Protein AF-A0A6A6D9I4-F1 (afdb_monomer_lite)

pLDDT: mean 78.94, std 15.97, range [40.12, 93.5]

Foldseek 3Di:
DDDPDDPPDPPPDDPPPQDLVLLVVLQVVVVVVDDLVVSCVVVVHDSVSSVVSNVCCVVPVDSDDDDDPD

InterPro domains:
  IPR009057 Homedomain-like superfamily [SSF46689] (12-70)
  IPR036388 Winged helix-like DNA-binding domain superfamily [G3DSA:1.10.10.10] (15-64)

Structure (mmCIF, N/CA/C/O backbone):
data_AF-A0A6A6D9I4-F1
#
_entry.id   AF-A0A6A6D9I4-F1
#
loop_
_atom_site.group_PDB
_atom_site.id
_atom_site.type_symbol
_atom_site.label_atom_id
_atom_site.label_alt_id
_atom_site.label_comp_id
_atom_site.label_asym_id
_atom_site.label_entity_id
_atom_site.label_seq_id
_atom_site.pdbx_PDB_ins_code
_atom_site.Cartn_x
_atom_site.Cartn_y
_atom_site.Cartn_z
_atom_site.occupancy
_atom_site.B_iso_or_equiv
_atom_site.auth_seq_id
_atom_site.auth_comp_id
_atom_site.auth_asym_id
_atom_site.auth_atom_id
_atom_site.pdbx_PDB_model_num
ATOM 1 N N . MET A 1 1 ? 7.381 -1.487 32.292 1.00 45.66 1 MET A N 1
ATOM 2 C CA . MET A 1 1 ? 8.847 -1.348 32.446 1.00 45.66 1 MET A CA 1
ATOM 3 C C . MET A 1 1 ? 9.418 -0.914 31.095 1.00 45.66 1 MET A C 1
ATOM 5 O O . MET A 1 1 ? 9.135 -1.585 30.113 1.00 45.66 1 MET A O 1
ATOM 9 N N . ARG A 1 2 ? 10.088 0.246 31.005 1.00 49.66 2 ARG A N 1
ATOM 10 C CA . ARG A 1 2 ? 10.751 0.758 29.783 1.00 49.66 2 ARG A CA 1
ATOM 11 C C . ARG A 1 2 ? 12.261 0.551 29.949 1.00 49.66 2 ARG A C 1
ATOM 13 O O . ARG A 1 2 ? 12.766 0.814 31.035 1.00 49.66 2 ARG A O 1
ATOM 20 N N . ALA A 1 3 ? 12.955 0.056 28.925 1.00 53.59 3 ALA A N 1
ATOM 21 C CA . ALA A 1 3 ? 14.393 -0.203 28.996 1.00 53.59 3 ALA A CA 1
ATOM 22 C C . ALA A 1 3 ? 15.203 1.108 29.028 1.00 53.59 3 ALA A C 1
ATOM 24 O O . ALA A 1 3 ? 14.904 2.051 28.294 1.00 53.59 3 ALA A O 1
ATOM 25 N N . PHE A 1 4 ? 16.216 1.154 29.894 1.00 40.12 4 PHE A N 1
ATOM 26 C CA . PHE A 1 4 ? 17.149 2.270 30.055 1.00 40.12 4 PHE A CA 1
ATOM 27 C C . PHE A 1 4 ? 18.007 2.418 28.782 1.00 40.12 4 PHE A C 1
ATOM 29 O O . PHE A 1 4 ? 18.593 1.435 28.336 1.00 40.12 4 PHE A O 1
ATOM 36 N N . GLY A 1 5 ? 18.082 3.621 28.194 1.00 55.12 5 GLY A N 1
ATOM 37 C CA . GLY A 1 5 ? 19.080 3.943 27.156 1.00 55.12 5 GLY A CA 1
ATOM 38 C C . GLY A 1 5 ? 18.588 4.246 25.734 1.00 55.12 5 GLY A C 1
ATOM 39 O O . GLY A 1 5 ? 19.418 4.468 24.860 1.00 55.12 5 GLY A O 1
ATOM 40 N N . THR A 1 6 ? 17.283 4.312 25.458 1.00 53.66 6 THR A N 1
ATOM 41 C CA . THR A 1 6 ? 16.809 4.842 24.161 1.00 53.66 6 THR A CA 1
ATOM 42 C C . THR A 1 6 ? 16.409 6.303 24.302 1.00 53.66 6 THR A C 1
ATOM 44 O O . THR A 1 6 ? 15.265 6.629 24.613 1.00 53.66 6 THR A O 1
ATOM 47 N N . GLU A 1 7 ? 17.370 7.200 24.071 1.00 57.09 7 GLU A N 1
ATOM 48 C CA . GLU A 1 7 ? 17.082 8.616 23.867 1.00 57.09 7 GLU A CA 1
ATOM 49 C C . GLU A 1 7 ? 16.221 8.751 22.602 1.00 57.09 7 GLU A C 1
ATOM 51 O O . GLU A 1 7 ? 16.689 8.634 21.467 1.00 57.09 7 GLU A O 1
ATOM 56 N N . ILE A 1 8 ? 14.913 8.936 22.787 1.00 54.59 8 ILE A N 1
ATOM 57 C CA . ILE A 1 8 ? 14.027 9.294 21.685 1.00 54.59 8 ILE A CA 1
ATOM 58 C C . ILE A 1 8 ? 14.321 10.758 21.384 1.00 54.59 8 ILE A C 1
ATOM 60 O O . ILE A 1 8 ? 13.790 11.656 22.038 1.00 54.59 8 ILE A O 1
ATOM 64 N N . SER A 1 9 ? 15.173 10.999 20.386 1.00 56.12 9 SER A N 1
ATOM 65 C CA . SER A 1 9 ? 15.275 12.318 19.769 1.00 56.12 9 SER A CA 1
ATOM 66 C C . SER A 1 9 ? 13.861 12.801 19.445 1.00 56.12 9 SER A C 1
ATOM 68 O O . SER A 1 9 ? 13.141 12.176 18.658 1.00 56.12 9 SER A O 1
ATOM 70 N N . ARG A 1 10 ? 13.462 13.929 20.048 1.00 50.12 10 ARG A N 1
ATOM 71 C CA . ARG A 1 10 ? 12.170 14.599 19.808 1.00 50.12 10 ARG A CA 1
ATOM 72 C C . ARG A 1 10 ? 11.934 14.930 18.325 1.00 50.12 10 ARG A C 1
ATOM 74 O O . ARG A 1 10 ? 10.810 15.239 17.951 1.00 50.12 10 ARG A O 1
ATOM 81 N N . ASN A 1 11 ? 12.975 14.833 17.494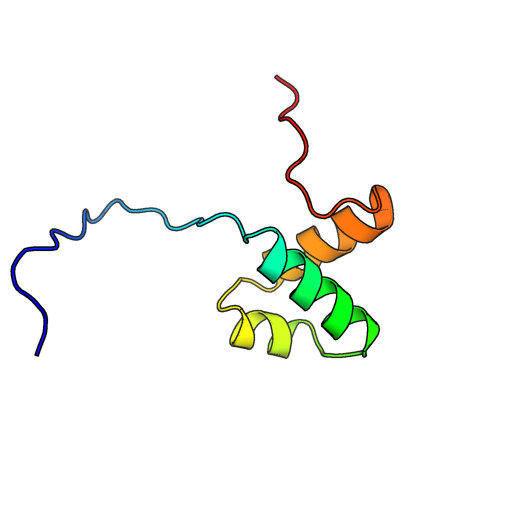 1.00 54.44 11 ASN A N 1
ATOM 82 C CA . ASN A 1 11 ? 12.958 15.110 16.064 1.00 54.44 11 ASN A CA 1
ATOM 83 C C . ASN A 1 11 ? 12.963 13.855 15.173 1.00 54.44 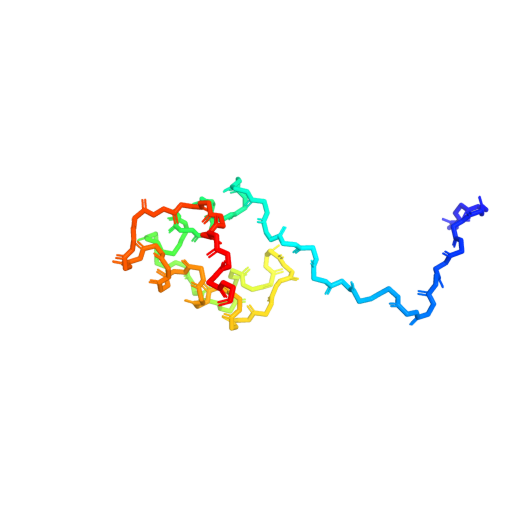11 ASN A C 1
ATOM 85 O O . ASN A 1 11 ? 13.140 13.975 13.958 1.00 54.44 11 ASN A O 1
ATOM 89 N N . ARG A 1 12 ? 12.764 12.646 15.723 1.00 46.34 12 ARG A N 1
ATOM 90 C CA . ARG A 1 12 ? 12.615 11.435 14.902 1.00 46.34 12 ARG A CA 1
ATOM 91 C C . ARG A 1 12 ? 11.295 11.493 14.126 1.00 46.34 12 ARG A C 1
ATOM 93 O O . ARG A 1 12 ? 10.273 10.977 14.568 1.00 46.34 12 ARG A O 1
ATOM 100 N N . ARG A 1 13 ? 11.319 12.090 12.931 1.00 54.41 13 ARG A N 1
ATOM 101 C CA . ARG A 1 13 ? 10.279 11.873 11.921 1.00 54.41 13 ARG A CA 1
ATOM 102 C C . ARG A 1 13 ? 10.323 10.393 11.557 1.00 54.41 13 ARG A C 1
ATOM 104 O O . ARG A 1 13 ? 11.278 9.946 10.934 1.00 54.41 13 ARG A O 1
ATOM 111 N N . ILE A 1 14 ? 9.308 9.631 11.944 1.00 54.75 14 ILE A N 1
ATOM 112 C CA . ILE A 1 14 ? 9.052 8.342 11.308 1.00 54.75 14 ILE A CA 1
ATOM 113 C C . ILE A 1 14 ? 8.402 8.672 9.959 1.00 54.75 14 ILE A C 1
ATOM 115 O O . ILE A 1 14 ? 7.240 9.067 9.916 1.00 54.75 14 ILE A O 1
ATOM 119 N N . PRO A 1 15 ? 9.128 8.497 8.850 1.00 56.88 15 PRO A N 1
ATOM 120 C CA . PRO A 1 15 ? 8.552 7.762 7.754 1.00 56.88 15 PRO A CA 1
ATOM 121 C C . PRO A 1 15 ? 9.505 6.599 7.541 1.00 56.88 15 PRO A C 1
ATOM 123 O O . PRO A 1 15 ? 10.415 6.671 6.721 1.00 56.88 15 PRO A O 1
ATOM 126 N N . ALA A 1 16 ? 9.349 5.538 8.335 1.00 62.62 16 ALA A N 1
ATOM 127 C CA . ALA A 1 16 ? 9.921 4.273 7.913 1.00 62.62 16 ALA A CA 1
ATOM 128 C C . ALA A 1 16 ? 9.243 3.963 6.576 1.00 62.62 16 ALA A C 1
ATOM 130 O O . ALA A 1 16 ? 8.019 3.817 6.523 1.00 62.62 16 ALA A O 1
ATOM 131 N N . GLU A 1 17 ? 10.001 4.005 5.480 1.00 69.50 17 GLU A N 1
ATOM 132 C CA . GLU A 1 17 ? 9.470 3.559 4.202 1.00 69.50 17 GLU A CA 1
ATOM 133 C C . GLU A 1 17 ? 8.923 2.143 4.395 1.00 69.50 17 GLU A C 1
ATOM 135 O O . GLU A 1 17 ? 9.593 1.300 4.993 1.00 69.50 17 GLU A O 1
ATOM 140 N N . LEU A 1 18 ? 7.699 1.893 3.914 1.00 79.38 18 LEU A N 1
ATOM 141 C CA . LEU A 1 18 ? 7.128 0.548 3.925 1.00 79.38 18 LEU A CA 1
ATOM 142 C C . LEU A 1 18 ? 8.130 -0.420 3.297 1.00 79.38 18 LEU A C 1
ATOM 144 O O . LEU A 1 18 ? 8.622 -0.162 2.192 1.00 79.38 18 LEU A O 1
ATOM 148 N N . SER A 1 19 ? 8.403 -1.529 3.980 1.00 84.38 19 SER A N 1
ATOM 149 C CA . SER A 1 19 ? 9.247 -2.573 3.411 1.00 84.38 19 SER A CA 1
ATOM 150 C C . SER A 1 19 ? 8.584 -3.163 2.164 1.00 84.38 19 SER A C 1
ATOM 152 O O . SER A 1 19 ? 7.364 -3.090 1.986 1.00 84.38 19 SER A O 1
ATOM 154 N N . ILE A 1 20 ? 9.383 -3.779 1.291 1.00 85.12 20 ILE A N 1
ATOM 155 C CA . ILE A 1 20 ? 8.877 -4.459 0.088 1.00 85.12 20 ILE A CA 1
ATOM 156 C C . ILE A 1 20 ? 7.816 -5.503 0.477 1.00 85.12 20 ILE A C 1
ATOM 158 O O . ILE A 1 20 ? 6.746 -5.551 -0.126 1.00 85.12 20 ILE A O 1
ATOM 162 N N . LEU A 1 21 ? 8.061 -6.258 1.555 1.00 85.31 21 LEU A N 1
ATOM 163 C CA . LEU A 1 21 ? 7.109 -7.234 2.089 1.00 85.31 21 LEU A CA 1
ATOM 164 C C . LEU A 1 21 ? 5.791 -6.577 2.512 1.00 85.31 21 LEU A C 1
ATOM 166 O O . LEU A 1 21 ? 4.725 -7.035 2.108 1.00 85.31 21 LEU A O 1
ATOM 170 N N . GLN A 1 22 ? 5.842 -5.464 3.249 1.00 87.56 22 GLN A N 1
ATOM 171 C CA . GLN A 1 22 ? 4.629 -4.752 3.658 1.00 87.56 22 GLN A CA 1
ATOM 172 C C . GLN A 1 22 ? 3.846 -4.220 2.456 1.00 87.56 22 GLN A C 1
ATOM 174 O O . GLN A 1 22 ? 2.627 -4.354 2.416 1.00 87.56 22 GLN A O 1
ATOM 179 N N . ARG A 1 23 ? 4.527 -3.664 1.447 1.00 90.06 23 ARG A N 1
ATOM 180 C CA . ARG A 1 23 ? 3.875 -3.192 0.216 1.00 90.06 23 ARG A CA 1
ATOM 181 C C . ARG A 1 23 ? 3.195 -4.338 -0.533 1.00 90.06 23 ARG A C 1
ATOM 183 O O . ARG A 1 23 ? 2.048 -4.178 -0.935 1.00 90.06 23 ARG A O 1
ATOM 190 N N . SER A 1 24 ? 3.858 -5.490 -0.663 1.00 89.81 24 SER A N 1
ATOM 191 C CA . SER A 1 24 ? 3.265 -6.673 -1.301 1.00 89.81 24 SER A CA 1
ATOM 192 C C . SER A 1 24 ? 2.032 -7.184 -0.545 1.00 89.81 24 SER A C 1
ATOM 194 O O . SER A 1 24 ? 1.008 -7.459 -1.163 1.00 89.81 24 SER A O 1
ATOM 196 N N . ALA A 1 25 ? 2.079 -7.203 0.792 1.00 92.56 25 ALA A N 1
ATOM 197 C CA . ALA A 1 25 ? 0.949 -7.607 1.622 1.00 92.56 25 ALA A CA 1
ATOM 198 C C . ALA A 1 25 ? -0.231 -6.624 1.517 1.00 92.56 25 ALA A C 1
ATOM 200 O O . ALA A 1 25 ? -1.380 -7.053 1.449 1.00 92.56 25 ALA A O 1
ATOM 201 N N . ILE A 1 26 ? 0.039 -5.314 1.455 1.00 92.38 26 ILE A N 1
ATOM 202 C CA . ILE A 1 26 ? -0.988 -4.287 1.227 1.00 92.38 26 ILE A CA 1
ATOM 203 C C . ILE A 1 26 ? -1.678 -4.502 -0.122 1.00 92.38 26 ILE A C 1
ATOM 205 O O . ILE A 1 26 ? -2.902 -4.440 -0.182 1.00 92.38 26 ILE A O 1
ATOM 209 N N . ILE A 1 27 ? -0.911 -4.759 -1.187 1.00 92.12 27 ILE A N 1
ATOM 210 C CA . ILE A 1 27 ? -1.449 -4.991 -2.535 1.00 92.12 27 ILE A CA 1
ATOM 211 C C . ILE A 1 27 ? -2.322 -6.249 -2.548 1.00 92.12 27 ILE A C 1
ATOM 213 O O . ILE A 1 27 ? 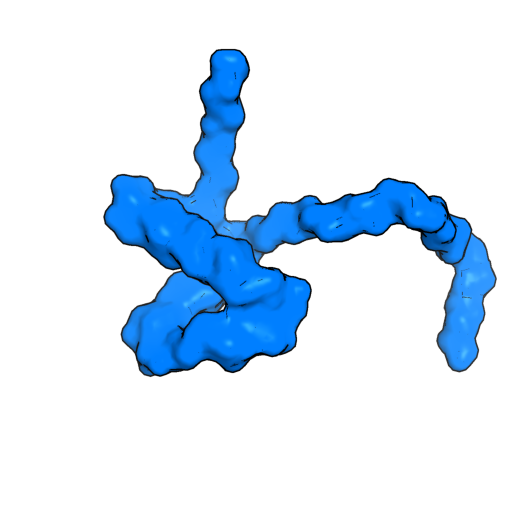-3.486 -6.161 -2.923 1.00 92.12 27 ILE A O 1
ATOM 217 N N . ALA A 1 28 ? -1.812 -7.377 -2.045 1.00 93.31 28 ALA A N 1
ATOM 218 C CA . ALA A 1 28 ? -2.552 -8.639 -2.016 1.00 93.31 28 ALA A CA 1
ATOM 219 C C . ALA A 1 28 ? -3.878 -8.525 -1.241 1.00 93.31 28 ALA A C 1
ATOM 221 O O . ALA A 1 28 ? -4.915 -9.022 -1.676 1.00 93.31 28 ALA A O 1
ATOM 222 N N . LYS A 1 29 ? -3.878 -7.825 -0.099 1.00 93.50 29 LYS A N 1
ATOM 223 C CA . LYS A 1 29 ? -5.105 -7.604 0.680 1.00 93.50 29 LYS A CA 1
ATOM 224 C C . LYS A 1 29 ? -6.055 -6.597 0.032 1.00 93.50 29 LYS A C 1
ATOM 226 O O . LYS A 1 29 ? -7.267 -6.742 0.167 1.00 93.50 29 LYS A O 1
ATOM 231 N N . ALA A 1 30 ? -5.531 -5.588 -0.661 1.00 92.44 30 ALA A N 1
ATOM 232 C CA . ALA A 1 30 ? -6.355 -4.659 -1.427 1.00 92.44 30 ALA A CA 1
ATOM 233 C C . ALA A 1 30 ? -7.051 -5.367 -2.602 1.00 92.44 30 ALA A C 1
ATOM 235 O O . ALA A 1 30 ? -8.230 -5.121 -2.837 1.00 92.44 30 ALA A O 1
ATOM 236 N N . GLU A 1 31 ? -6.361 -6.284 -3.286 1.00 90.38 31 GLU A N 1
ATOM 237 C CA . GLU A 1 31 ? -6.944 -7.140 -4.331 1.00 90.38 31 GLU A CA 1
ATOM 238 C C . GLU A 1 31 ? -8.010 -8.092 -3.768 1.00 90.38 31 GLU A C 1
ATOM 240 O O . GLU A 1 31 ? -9.024 -8.331 -4.418 1.00 90.38 31 GLU A O 1
ATOM 245 N N . ALA A 1 32 ? -7.849 -8.549 -2.522 1.00 93.25 32 ALA A N 1
ATOM 246 C CA . ALA A 1 32 ? -8.870 -9.307 -1.794 1.00 93.25 32 ALA A CA 1
ATOM 247 C C . ALA A 1 32 ? -10.087 -8.464 -1.342 1.00 93.25 32 ALA A C 1
ATOM 249 O O . ALA A 1 32 ? -11.003 -8.998 -0.719 1.00 93.25 32 ALA A O 1
ATOM 250 N N . GLY A 1 33 ? -10.113 -7.156 -1.626 1.00 92.62 33 GLY A N 1
ATOM 251 C CA . GLY A 1 33 ? -11.237 -6.268 -1.316 1.00 92.62 33 GLY A CA 1
ATOM 252 C C . GLY A 1 33 ? -11.236 -5.680 0.099 1.00 92.62 33 GLY A C 1
ATOM 253 O O . GLY A 1 33 ? -12.237 -5.090 0.510 1.00 92.62 33 GLY A O 1
ATOM 254 N N . VAL A 1 34 ? -10.136 -5.800 0.853 1.00 93.50 34 VAL A N 1
ATOM 255 C CA . VAL A 1 34 ? -10.020 -5.194 2.191 1.00 93.50 34 VAL A CA 1
ATOM 256 C C . VAL A 1 34 ? -10.029 -3.668 2.081 1.00 93.50 34 VAL A C 1
ATOM 258 O O . VAL A 1 34 ? -9.369 -3.076 1.221 1.00 93.50 34 VAL A O 1
ATOM 261 N N . SER A 1 35 ? -10.754 -2.997 2.979 1.00 92.69 35 SER A N 1
ATOM 262 C CA . SER A 1 35 ? -10.882 -1.544 2.917 1.00 92.69 35 SER A CA 1
ATOM 263 C C . SER A 1 35 ? -9.568 -0.832 3.259 1.00 92.69 35 SER A C 1
ATOM 265 O O . SER A 1 35 ? -8.795 -1.243 4.127 1.00 92.69 35 SER A O 1
ATOM 267 N N . TYR A 1 36 ? -9.334 0.338 2.657 1.00 92.56 36 TYR A N 1
ATOM 268 C CA . TYR A 1 36 ? -8.139 1.142 2.959 1.00 92.56 36 TYR A CA 1
ATOM 269 C C . TYR A 1 36 ? -8.070 1.593 4.423 1.00 92.56 36 TYR A C 1
ATOM 271 O O . TYR A 1 36 ? -6.991 1.915 4.917 1.00 92.56 36 TYR A O 1
ATOM 279 N N . LYS A 1 37 ? -9.213 1.652 5.121 1.00 92.50 37 LYS A N 1
ATOM 280 C CA . LYS A 1 37 ? -9.269 1.987 6.550 1.00 92.50 37 LYS A CA 1
ATOM 281 C C . LYS A 1 37 ? -8.688 0.856 7.397 1.00 92.50 37 LYS A C 1
ATOM 283 O O . LYS A 1 37 ? -7.923 1.143 8.311 1.00 92.50 37 LYS A O 1
ATOM 288 N N . GLU A 1 38 ? -9.035 -0.385 7.082 1.00 90.75 38 GLU A N 1
ATOM 289 C CA . GLU A 1 38 ? -8.531 -1.568 7.784 1.00 90.75 38 GLU A CA 1
ATOM 290 C C . GLU A 1 38 ? -7.045 -1.773 7.502 1.00 90.75 38 GLU A C 1
ATOM 292 O O . GLU A 1 38 ? -6.270 -1.918 8.441 1.00 90.75 38 GLU A O 1
ATOM 297 N N . LEU A 1 39 ? -6.619 -1.636 6.242 1.00 92.12 39 LEU A N 1
ATOM 298 C CA . LEU A 1 39 ? -5.198 -1.693 5.876 1.00 92.12 39 LEU A CA 1
ATOM 299 C C . LEU A 1 39 ? -4.377 -0.610 6.586 1.00 92.12 39 LEU A C 1
ATOM 301 O O . LEU A 1 39 ? -3.287 -0.869 7.085 1.00 92.12 39 LEU A O 1
ATOM 305 N N . ALA A 1 40 ? -4.897 0.615 6.673 1.00 90.00 40 ALA A N 1
ATOM 306 C CA . ALA A 1 40 ? -4.229 1.694 7.396 1.00 90.00 40 ALA A CA 1
ATOM 307 C C . ALA A 1 40 ? -4.052 1.373 8.891 1.00 90.00 40 ALA A C 1
ATOM 309 O O . ALA A 1 40 ? -2.990 1.641 9.453 1.00 90.00 40 ALA A O 1
ATOM 310 N N . ALA A 1 41 ? -5.074 0.785 9.523 1.00 88.81 41 ALA A N 1
ATOM 311 C CA . ALA A 1 41 ? -5.019 0.382 10.925 1.00 88.81 41 ALA A CA 1
ATOM 312 C C . ALA A 1 41 ? -4.039 -0.781 11.148 1.00 88.81 41 ALA A C 1
ATOM 314 O O . ALA A 1 41 ? -3.230 -0.727 12.071 1.00 88.81 41 ALA A O 1
ATOM 315 N N . GLU A 1 42 ? -4.074 -1.792 10.278 1.00 89.12 42 GLU A N 1
ATOM 316 C CA . GLU A 1 42 ? -3.228 -2.981 10.375 1.00 89.12 42 GLU A CA 1
ATOM 317 C C . GLU A 1 42 ? -1.744 -2.661 10.165 1.00 89.12 42 GLU A C 1
ATOM 319 O O . GLU A 1 42 ? -0.897 -3.051 10.965 1.00 89.12 42 GLU A O 1
ATOM 324 N N . PHE A 1 43 ? -1.420 -1.903 9.116 1.00 86.69 43 PHE A N 1
ATOM 325 C CA . PHE A 1 43 ? -0.037 -1.547 8.788 1.00 86.69 43 PHE A CA 1
ATOM 326 C C . PHE A 1 43 ? 0.447 -0.282 9.514 1.00 86.69 43 PHE A C 1
ATOM 328 O O . PHE A 1 43 ? 1.538 0.208 9.219 1.00 86.69 43 PHE A O 1
ATOM 335 N N . GLN A 1 44 ? -0.357 0.266 10.437 1.00 86.06 44 GLN A N 1
ATOM 336 C CA . GLN A 1 44 ? -0.078 1.499 11.188 1.00 86.06 44 GLN A CA 1
ATOM 337 C C . GLN A 1 44 ? 0.388 2.658 10.291 1.00 86.06 44 GLN A C 1
ATOM 339 O O . GLN A 1 44 ? 1.294 3.424 10.620 1.00 86.06 44 GLN A O 1
ATOM 344 N N . CYS A 1 45 ? -0.239 2.776 9.123 1.00 84.75 45 CYS A N 1
ATOM 345 C CA . CYS A 1 45 ? 0.106 3.745 8.094 1.00 84.75 45 CYS A CA 1
ATOM 346 C C . CYS A 1 45 ? -1.080 4.655 7.798 1.00 84.75 45 CYS A C 1
ATOM 348 O O . CYS A 1 45 ? -2.238 4.307 8.009 1.00 84.75 45 CYS A O 1
ATOM 350 N N . SER A 1 46 ? -0.815 5.839 7.248 1.00 88.69 46 SER A N 1
ATOM 351 C CA . SER A 1 46 ? -1.903 6.701 6.794 1.00 88.69 46 SER A CA 1
ATOM 352 C C . SER A 1 46 ? -2.645 6.071 5.608 1.00 88.69 46 SER A C 1
ATOM 354 O O . SER A 1 46 ? -2.046 5.419 4.750 1.00 88.69 46 SER A O 1
ATOM 356 N N . LYS A 1 47 ? -3.948 6.354 5.478 1.00 91.19 47 LYS A N 1
ATOM 357 C CA . LYS A 1 47 ? -4.731 5.973 4.284 1.00 91.19 47 LYS A CA 1
ATOM 358 C C . LYS A 1 47 ? -4.098 6.490 2.987 1.00 91.19 47 LYS A C 1
ATOM 360 O O . LYS A 1 47 ? -4.131 5.815 1.964 1.00 91.19 47 LYS A O 1
ATOM 365 N N . SER A 1 48 ? -3.484 7.674 3.037 1.00 91.00 48 SER A N 1
ATOM 366 C CA . SER A 1 48 ? -2.755 8.251 1.905 1.00 91.00 48 SER A CA 1
ATOM 367 C C . SER A 1 48 ? -1.526 7.423 1.511 1.00 91.00 48 SER A C 1
ATOM 369 O O . SER A 1 48 ? -1.225 7.325 0.325 1.00 91.00 48 SER A O 1
ATOM 371 N N . CYS A 1 49 ? -0.844 6.786 2.468 1.00 89.44 49 CYS A N 1
ATOM 372 C CA . CYS A 1 49 ? 0.265 5.869 2.204 1.00 89.44 49 CYS A CA 1
ATOM 373 C C . CYS A 1 49 ? -0.218 4.599 1.483 1.00 89.44 49 CYS A C 1
ATOM 375 O O . CYS A 1 49 ? 0.352 4.219 0.457 1.00 89.44 49 CYS A O 1
ATOM 377 N N . ILE A 1 50 ? -1.319 4.003 1.957 1.00 91.88 50 ILE A N 1
ATOM 378 C CA . ILE A 1 50 ? -1.961 2.844 1.314 1.00 91.88 50 ILE A CA 1
ATOM 379 C C . ILE A 1 50 ? -2.373 3.192 -0.122 1.00 91.88 50 ILE A C 1
ATOM 381 O O . ILE A 1 50 ? -1.961 2.524 -1.068 1.00 91.88 50 ILE A O 1
ATOM 385 N N . SER A 1 51 ? -3.088 4.308 -0.302 1.00 92.69 51 SER A N 1
ATOM 386 C CA . SER A 1 51 ? -3.527 4.776 -1.621 1.00 92.69 51 SER A CA 1
ATOM 387 C C . SER A 1 51 ? -2.356 5.000 -2.580 1.00 92.69 51 SER A C 1
ATOM 389 O O . SER A 1 51 ? -2.432 4.597 -3.737 1.00 92.69 51 SER A O 1
ATOM 391 N N . LYS A 1 52 ? -1.261 5.622 -2.125 1.00 91.12 52 LYS A N 1
ATOM 392 C CA . LYS A 1 52 ? -0.066 5.840 -2.958 1.00 91.12 52 LYS A CA 1
ATOM 393 C C . LYS A 1 52 ? 0.626 4.531 -3.332 1.00 91.12 52 LYS A C 1
ATOM 395 O O . LYS A 1 52 ? 1.125 4.417 -4.448 1.00 91.12 52 LYS A O 1
ATOM 400 N N . THR A 1 53 ? 0.652 3.560 -2.420 1.00 91.00 53 THR A N 1
ATOM 401 C CA . THR A 1 53 ? 1.215 2.225 -2.674 1.00 91.00 53 THR A CA 1
ATOM 402 C C . THR A 1 53 ? 0.435 1.515 -3.779 1.00 91.00 53 THR A C 1
ATOM 404 O O . THR A 1 53 ? 1.037 1.064 -4.750 1.00 91.00 53 THR A O 1
ATOM 407 N N . ILE A 1 54 ? -0.897 1.515 -3.697 1.00 91.19 54 ILE A N 1
ATOM 408 C CA . ILE A 1 54 ? -1.773 0.889 -4.700 1.00 91.19 54 ILE A CA 1
ATOM 409 C C . ILE A 1 54 ? -1.700 1.630 -6.041 1.00 91.19 54 ILE A C 1
ATOM 411 O O . ILE A 1 54 ? -1.548 1.011 -7.087 1.00 91.19 54 ILE A O 1
ATOM 415 N N . GLN A 1 55 ? -1.734 2.966 -6.039 1.00 91.62 55 GLN A N 1
ATOM 416 C CA . GLN A 1 55 ? -1.587 3.752 -7.272 1.00 91.62 55 GLN A CA 1
ATOM 417 C C . GLN A 1 55 ? -0.246 3.488 -7.965 1.00 91.62 55 GLN A C 1
ATOM 419 O O . GLN A 1 55 ? -0.189 3.38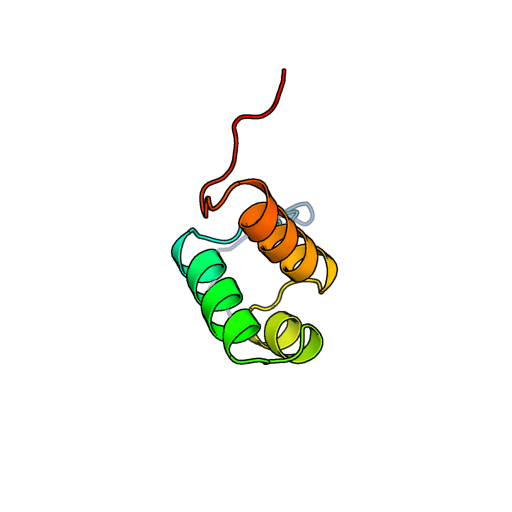2 -9.190 1.00 91.62 55 GLN A O 1
ATOM 424 N N . ARG A 1 56 ? 0.840 3.367 -7.191 1.00 89.44 56 ARG A N 1
ATOM 425 C CA . ARG A 1 56 ? 2.159 3.023 -7.728 1.00 89.44 56 ARG A CA 1
ATOM 426 C C . ARG A 1 56 ? 2.166 1.618 -8.327 1.00 89.44 56 ARG A C 1
ATOM 428 O O . ARG A 1 56 ? 2.720 1.458 -9.413 1.00 89.44 56 ARG A O 1
ATOM 435 N N . TRP A 1 57 ? 1.541 0.649 -7.657 1.00 90.19 57 TRP A N 1
ATOM 436 C CA . TRP A 1 57 ? 1.361 -0.703 -8.184 1.00 90.19 57 TRP A CA 1
ATOM 437 C C . TRP A 1 57 ? 0.609 -0.688 -9.517 1.00 90.19 57 TRP A C 1
ATOM 439 O O . TRP A 1 57 ? 1.145 -1.161 -10.510 1.00 90.19 57 TRP A O 1
ATOM 449 N N . ASN A 1 58 ? -0.542 -0.020 -9.590 1.00 88.56 58 ASN A N 1
ATOM 450 C CA . ASN A 1 58 ? -1.339 0.055 -10.819 1.00 88.56 58 ASN A CA 1
ATOM 451 C C . ASN A 1 58 ? -0.601 0.735 -11.983 1.00 88.56 58 ASN A C 1
ATOM 453 O O . ASN A 1 58 ? -0.817 0.388 -13.138 1.00 88.56 58 ASN A O 1
ATOM 457 N N . LYS A 1 59 ? 0.269 1.713 -11.698 1.00 90.06 59 LYS A N 1
ATOM 458 C CA . LYS A 1 59 ? 1.002 2.451 -12.737 1.00 90.06 59 LYS A CA 1
ATOM 459 C C . LYS A 1 59 ? 2.257 1.729 -13.229 1.00 90.06 59 LYS A C 1
ATOM 461 O O . LYS A 1 59 ? 2.616 1.863 -14.394 1.00 90.06 59 LYS A O 1
ATOM 466 N N . HIS A 1 60 ? 2.972 1.048 -12.337 1.00 86.88 60 HIS A N 1
ATOM 467 C CA . HIS A 1 60 ? 4.320 0.550 -12.621 1.00 86.88 60 HIS A CA 1
ATOM 468 C C . HIS A 1 60 ? 4.492 -0.957 -12.421 1.00 86.88 60 HIS A C 1
ATOM 470 O O . HIS A 1 60 ? 5.543 -1.467 -12.797 1.00 86.88 60 HIS A O 1
ATOM 476 N N . ALA A 1 61 ? 3.526 -1.645 -11.804 1.00 84.38 61 ALA A N 1
ATOM 477 C CA . ALA A 1 61 ? 3.612 -3.047 -11.383 1.00 84.38 61 ALA A CA 1
ATOM 478 C C . ALA A 1 61 ? 4.898 -3.364 -10.592 1.00 84.38 61 ALA A C 1
ATOM 480 O O . ALA A 1 61 ? 5.471 -4.447 -10.686 1.00 84.38 61 ALA A O 1
ATOM 481 N N . LYS A 1 62 ? 5.388 -2.3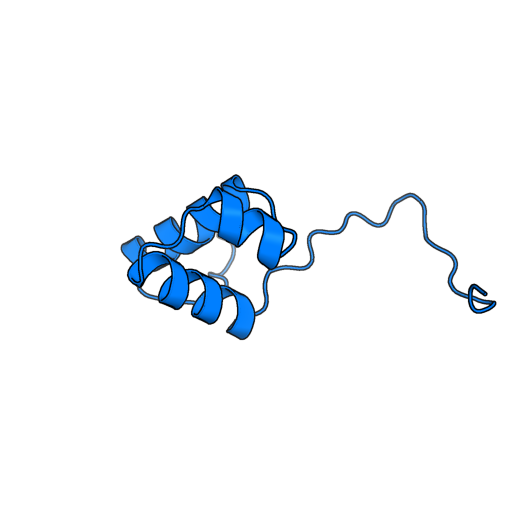84 -9.818 1.00 80.38 62 LYS A N 1
ATOM 482 C CA . LYS A 1 62 ? 6.607 -2.492 -9.008 1.00 80.38 62 LYS A CA 1
ATOM 483 C C . LYS A 1 62 ? 6.313 -2.204 -7.543 1.00 80.38 62 LYS A C 1
ATOM 485 O O . LYS A 1 62 ? 5.630 -1.236 -7.211 1.00 80.38 62 LYS A O 1
ATOM 490 N N . VAL A 1 63 ? 6.891 -3.034 -6.680 1.00 79.75 63 VAL A N 1
ATOM 491 C CA . VAL A 1 63 ? 6.799 -2.941 -5.212 1.00 79.75 63 VAL A CA 1
ATOM 492 C C . VAL A 1 63 ? 7.951 -2.100 -4.630 1.00 79.75 63 VAL A C 1
A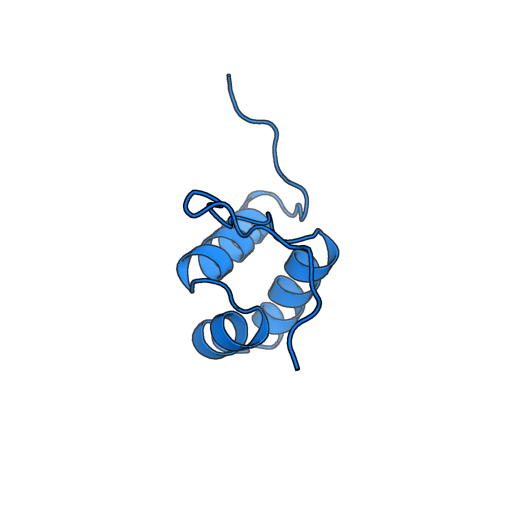TOM 494 O O . VAL A 1 63 ? 7.882 -1.567 -3.518 1.00 79.75 63 VAL A O 1
ATOM 497 N N . GLU A 1 64 ? 9.022 -1.939 -5.401 1.00 77.50 64 GLU A N 1
ATOM 498 C CA . GLU A 1 64 ? 10.216 -1.196 -5.012 1.00 77.50 64 GLU A CA 1
ATOM 499 C C . GLU A 1 64 ? 10.005 0.325 -5.035 1.00 77.50 64 GLU A C 1
ATOM 501 O O . GLU A 1 64 ? 9.117 0.876 -5.702 1.00 77.50 64 GLU A O 1
ATOM 506 N N . SER A 1 65 ? 10.840 1.036 -4.277 1.00 73.25 65 SER A N 1
ATOM 507 C CA . SER A 1 65 ? 10.932 2.486 -4.399 1.00 73.25 65 SER A CA 1
ATOM 508 C C . SER A 1 65 ? 11.581 2.835 -5.740 1.00 73.25 65 SER A C 1
ATOM 510 O O . SER A 1 65 ? 12.667 2.374 -6.068 1.00 73.25 65 SER A O 1
ATOM 512 N N . LEU A 1 66 ? 10.897 3.659 -6.535 1.00 73.19 66 LEU A N 1
ATOM 513 C CA . LEU A 1 66 ? 11.478 4.227 -7.746 1.00 73.19 66 LEU A CA 1
ATOM 514 C C . LEU A 1 66 ? 12.584 5.229 -7.383 1.00 73.19 66 LEU A C 1
ATOM 516 O O . LEU A 1 66 ? 12.452 5.914 -6.358 1.00 73.19 66 LEU A O 1
ATOM 520 N N . PRO A 1 67 ? 13.629 5.354 -8.223 1.00 77.44 67 PRO A N 1
ATOM 521 C CA . PRO A 1 67 ? 14.643 6.383 -8.047 1.00 77.44 67 PRO A CA 1
ATOM 522 C C . PRO A 1 67 ? 13.982 7.766 -8.012 1.00 77.44 67 PRO A C 1
ATOM 524 O O . PRO A 1 67 ? 13.007 8.025 -8.723 1.00 77.44 67 PRO A O 1
ATOM 527 N N . ARG A 1 68 ? 14.496 8.655 -7.156 1.00 71.31 68 ARG A N 1
ATOM 528 C CA . ARG A 1 68 ? 14.077 10.060 -7.160 1.00 71.31 68 ARG A CA 1
ATOM 529 C C . ARG A 1 68 ? 14.596 10.689 -8.453 1.00 71.31 68 ARG A C 1
ATOM 531 O O . ARG A 1 68 ? 15.780 10.557 -8.745 1.00 71.31 68 ARG A O 1
ATOM 538 N N . SER A 1 69 ? 13.723 11.338 -9.221 1.00 69.88 69 SER A N 1
ATOM 539 C CA . SER A 1 69 ? 14.172 12.254 -10.270 1.00 69.88 69 SER A CA 1
ATOM 540 C C . SER A 1 69 ? 14.895 13.400 -9.564 1.00 69.88 69 SER A C 1
ATOM 542 O O . SER A 1 69 ? 14.269 14.072 -8.740 1.00 69.88 69 SER A O 1
ATOM 544 N N . GLY A 1 70 ? 16.206 13.502 -9.791 1.00 55.38 70 GLY A N 1
ATOM 545 C CA . GLY A 1 70 ? 17.041 14.591 -9.282 1.00 55.38 70 GLY A CA 1
ATOM 546 C C . GLY A 1 70 ? 16.565 15.949 -9.764 1.00 55.38 70 GLY A C 1
ATOM 547 O O . GLY A 1 70 ? 15.972 15.997 -10.866 1.00 55.38 70 GLY A O 1
#

Secondary structure (DSSP, 8-state):
---TT----TT-----PPPHHHHHHHHHHHHTT--HHHHHHHTT--HHHHHHHHHHHHHH---SPPPP--

Sequence (70 aa):
MRAFGTEISRNRRIPAELSILQRSAIIAKAEAGVSYKELAAEFQCSKSCISKTIQRWNKHAKVESLPRSG

Organism: NCBI:txid1314779

Radius of gyration: 15.08 Å; chains: 1; bounding box: 30×24×45 Å